Protein AF-A0A0F3ISI1-F1 (afdb_monomer_lite)

Sequence (123 aa):
MPPSIPIASLTAWTDTALPQLGANTTLAVVATDAPLTKADAQRLAIMAQDGLARAIRPVHTPFDGDSVFALSTGDGSGVDPYRLARLGQAAADCVARAVARGVYEAETLGAFPGYKSLQQKDV

Organism: NCBI:txid552518

pLDDT: mean 86.84, std 18.95, range [35.28, 98.88]

Secondary structure (DSSP, 8-state):
------GGGTGGG--S-PPPTT-B--EEEEEE-S---HHHHHHHHHHHHHHHHHHSSS-S-TTB--EEEEEE---SS---HHHHHHHHHHHHHHHHHHHHHHHHHPPPBTTB--HHHHHTS--

InterPro domains:
  IPR005321 Peptidase S58, DmpA [PF03576] (22-113)
  IPR005321 Peptidase S58, DmpA [PTHR36512] (19-111)
  IPR016117 ArgJ-like domain superfamily [SSF56266] (7-116)

Structure (mmCIF, N/CA/C/O backbone):
data_AF-A0A0F3ISI1-F1
#
_entry.id   AF-A0A0F3ISI1-F1
#
loop_
_atom_site.group_PDB
_atom_site.id
_atom_site.type_symbol
_atom_site.label_atom_id
_atom_site.label_alt_id
_atom_site.label_comp_id
_atom_site.label_asym_id
_atom_site.label_entity_id
_atom_site.label_seq_id
_atom_site.pdbx_PDB_ins_code
_atom_site.Cartn_x
_atom_site.Cartn_y
_atom_site.Cartn_z
_atom_site.occupancy
_atom_site.B_iso_or_equiv
_atom_site.auth_seq_id
_atom_site.auth_comp_id
_atom_site.auth_asym_id
_atom_site.auth_atom_id
_atom_site.pdbx_PDB_model_num
ATOM 1 N N . MET A 1 1 ? -28.184 16.620 1.675 1.00 38.72 1 MET A N 1
ATOM 2 C CA . MET A 1 1 ? -27.061 16.941 2.580 1.00 38.72 1 MET A CA 1
ATOM 3 C C . MET A 1 1 ? -27.030 15.844 3.631 1.00 38.72 1 MET A C 1
ATOM 5 O O . MET A 1 1 ? -28.073 15.652 4.248 1.00 38.72 1 MET A O 1
ATOM 9 N N . PRO A 1 2 ? -25.954 15.047 3.766 1.00 35.28 2 PRO A N 1
ATOM 10 C CA . PRO A 1 2 ? -25.902 14.067 4.846 1.00 35.28 2 PRO A CA 1
ATOM 11 C C . PRO A 1 2 ? -25.989 14.807 6.193 1.00 35.28 2 PRO A C 1
ATOM 13 O O . PRO A 1 2 ? -25.493 15.935 6.287 1.00 35.28 2 PRO A O 1
ATOM 16 N N . PRO A 1 3 ? -26.663 14.233 7.202 1.00 38.50 3 PRO A N 1
ATOM 17 C CA . PRO A 1 3 ? -26.844 14.889 8.490 1.00 38.50 3 PRO A CA 1
ATOM 18 C C . PRO A 1 3 ? -25.488 15.158 9.154 1.00 38.50 3 PRO A C 1
ATOM 20 O O . PRO A 1 3 ? -24.583 14.324 9.122 1.00 38.50 3 PRO A O 1
ATOM 23 N N . SER A 1 4 ? -25.346 16.340 9.751 1.00 46.03 4 SER A N 1
ATOM 24 C CA . SER A 1 4 ? -24.173 16.724 10.533 1.00 46.03 4 SER A CA 1
ATOM 25 C C . SER A 1 4 ? -24.110 15.887 11.812 1.00 46.03 4 SER A C 1
ATOM 27 O O . SER A 1 4 ? -24.959 16.045 12.688 1.00 46.03 4 SER A O 1
ATOM 29 N N . ILE A 1 5 ? -23.109 15.013 11.930 1.00 46.91 5 ILE A N 1
ATOM 30 C CA . ILE A 1 5 ? -22.819 14.308 13.183 1.00 46.91 5 ILE A CA 1
ATOM 31 C C . ILE A 1 5 ? -22.243 15.335 14.178 1.00 46.91 5 ILE A C 1
ATOM 33 O O . ILE A 1 5 ? -21.245 15.984 13.854 1.00 46.91 5 ILE A O 1
ATOM 37 N N . PRO A 1 6 ? -22.835 15.519 15.373 1.00 47.25 6 PRO A N 1
ATOM 38 C CA . PRO A 1 6 ? -22.293 16.418 16.389 1.00 47.25 6 PRO A CA 1
ATOM 39 C C . PRO A 1 6 ? -20.910 15.949 16.861 1.00 47.25 6 PRO A C 1
ATOM 41 O O . PRO A 1 6 ? -20.728 14.767 17.144 1.00 47.25 6 PRO A O 1
ATOM 44 N N . ILE A 1 7 ? -19.955 16.871 17.027 1.00 51.50 7 ILE A N 1
ATOM 45 C CA . ILE A 1 7 ? -18.589 16.582 17.521 1.00 51.50 7 ILE A CA 1
ATOM 46 C C . ILE A 1 7 ? -18.597 15.815 18.859 1.00 51.50 7 ILE A C 1
ATOM 48 O O . ILE A 1 7 ? -17.741 14.967 19.085 1.00 51.50 7 ILE A O 1
ATOM 52 N N . ALA A 1 8 ? -19.608 16.027 19.706 1.00 48.75 8 ALA A N 1
ATOM 53 C CA . ALA A 1 8 ? -19.791 15.301 20.967 1.00 48.75 8 ALA A CA 1
ATOM 54 C C . ALA A 1 8 ? -20.041 13.782 20.802 1.00 48.75 8 ALA A C 1
ATOM 56 O O . ALA A 1 8 ? -19.902 13.023 21.753 1.00 48.75 8 ALA A O 1
ATOM 57 N N . SER A 1 9 ? -20.390 13.309 19.602 1.00 46.81 9 SER A N 1
ATOM 58 C CA . SER A 1 9 ? -20.507 11.875 19.302 1.00 46.81 9 SER A CA 1
ATOM 59 C C . SER A 1 9 ? -19.146 11.189 19.120 1.00 46.81 9 SER A C 1
ATOM 61 O O . SER A 1 9 ? -19.081 9.962 19.183 1.00 46.81 9 SER A O 1
ATOM 63 N N . LEU A 1 10 ? -18.067 11.946 18.880 1.00 44.91 10 LEU A N 1
ATOM 64 C CA . LEU A 1 10 ? -16.716 11.399 18.695 1.00 44.91 10 LEU A CA 1
ATOM 65 C C . LEU A 1 10 ? -16.057 11.036 20.030 1.00 44.91 10 LEU A C 1
ATOM 67 O O . LEU A 1 10 ? -15.246 10.119 20.078 1.00 44.91 10 LEU A O 1
ATOM 71 N N . THR A 1 11 ? -16.446 11.691 21.126 1.00 47.53 11 THR A N 1
ATOM 72 C CA . THR A 1 11 ? -15.907 11.420 22.469 1.00 47.53 11 THR A CA 1
ATOM 73 C C . THR A 1 11 ? -16.360 10.084 23.060 1.00 47.53 11 THR A C 1
ATOM 75 O O . THR A 1 11 ? -15.721 9.565 23.967 1.00 47.53 11 THR A O 1
ATOM 78 N N . ALA A 1 12 ? -17.421 9.470 22.529 1.00 46.09 12 ALA A N 1
ATOM 79 C CA . ALA A 1 12 ? -17.832 8.125 22.944 1.00 46.09 12 ALA A CA 1
ATOM 80 C C . ALA A 1 12 ? -16.814 7.032 22.545 1.00 46.09 12 ALA A C 1
ATOM 82 O O . ALA A 1 12 ? -16.868 5.927 23.071 1.00 46.09 12 ALA A O 1
ATOM 83 N N . TRP A 1 13 ? -15.880 7.347 21.638 1.00 48.12 13 TRP A N 1
ATOM 84 C CA . TRP A 1 13 ? -14.816 6.452 21.169 1.00 48.12 13 TRP A CA 1
ATOM 85 C C . TRP A 1 13 ? -13.454 6.771 21.809 1.00 48.12 13 TRP A C 1
ATOM 87 O O . TRP A 1 13 ? -12.479 6.081 21.537 1.00 48.12 13 TRP A O 1
ATOM 97 N N . THR A 1 14 ? -13.364 7.815 22.644 1.00 47.19 14 THR A N 1
ATOM 98 C CA . THR A 1 14 ? -12.099 8.324 23.205 1.00 47.19 14 THR A CA 1
ATOM 99 C C . THR A 1 14 ? -11.841 7.884 24.646 1.00 47.19 14 THR A C 1
ATOM 101 O O . THR A 1 14 ? -11.073 8.537 25.344 1.00 47.19 14 THR A O 1
ATOM 104 N N . ASP A 1 15 ? -12.455 6.793 25.113 1.00 47.25 15 ASP A N 1
ATOM 105 C CA . ASP A 1 15 ? -12.071 6.185 26.403 1.00 47.25 15 ASP A CA 1
ATOM 106 C C . ASP A 1 15 ? -10.716 5.444 26.313 1.00 47.25 15 ASP A C 1
ATOM 108 O O . ASP A 1 15 ? -10.160 4.950 27.290 1.00 47.25 15 ASP A O 1
ATOM 112 N N . THR A 1 16 ? -10.132 5.394 25.114 1.00 55.16 16 THR A N 1
ATOM 113 C CA . THR A 1 16 ? -8.722 5.076 24.895 1.00 55.16 16 THR A CA 1
ATOM 114 C C . THR A 1 16 ? -7.860 6.320 25.102 1.00 55.16 16 THR A C 1
ATOM 116 O O . THR A 1 16 ? -8.174 7.388 24.575 1.00 55.16 16 THR A O 1
ATOM 119 N N . ALA A 1 17 ? -6.752 6.164 25.833 1.00 59.72 17 ALA A N 1
ATOM 120 C CA . ALA A 1 17 ? -5.732 7.194 26.036 1.00 59.72 17 ALA A CA 1
ATOM 121 C C . ALA A 1 17 ? -5.395 7.956 24.739 1.00 59.72 17 ALA A C 1
ATOM 123 O O . ALA A 1 17 ? -5.423 7.379 23.650 1.00 59.72 17 ALA A O 1
ATOM 124 N N . LE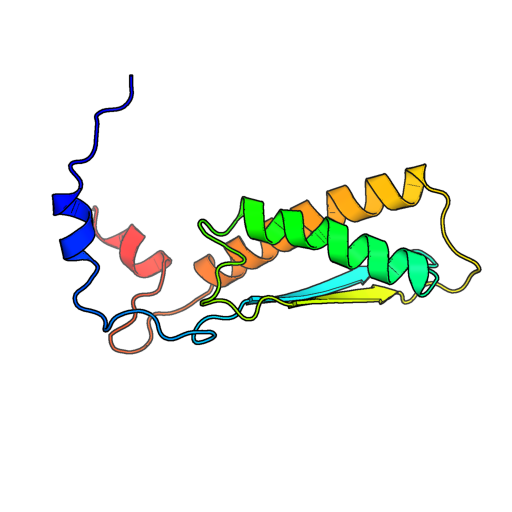U A 1 18 ? -5.057 9.249 24.864 1.00 65.38 18 LEU A N 1
ATOM 125 C CA . LEU A 1 18 ? -4.657 10.077 23.722 1.00 65.38 18 LEU A CA 1
ATOM 126 C C . LEU A 1 18 ? -3.585 9.352 22.888 1.00 65.38 18 LEU A C 1
ATOM 128 O O . LEU A 1 18 ? -2.632 8.828 23.472 1.00 65.38 18 LEU A O 1
ATOM 132 N N . PRO A 1 19 ? -3.717 9.323 21.549 1.00 68.31 19 PRO A N 1
ATOM 133 C CA . PRO A 1 19 ? -2.770 8.620 20.699 1.00 68.31 19 PRO A CA 1
ATOM 134 C C . PRO A 1 19 ? -1.364 9.191 20.901 1.00 68.31 19 PRO A C 1
ATOM 136 O O . PRO A 1 19 ? -1.138 10.399 20.812 1.00 68.31 19 PRO A O 1
ATOM 139 N N . GLN A 1 20 ? -0.417 8.309 21.208 1.00 79.44 20 GLN A N 1
ATOM 140 C CA . GLN A 1 20 ? 0.988 8.664 21.361 1.00 79.44 20 GLN A CA 1
ATOM 141 C C . GLN A 1 20 ? 1.649 8.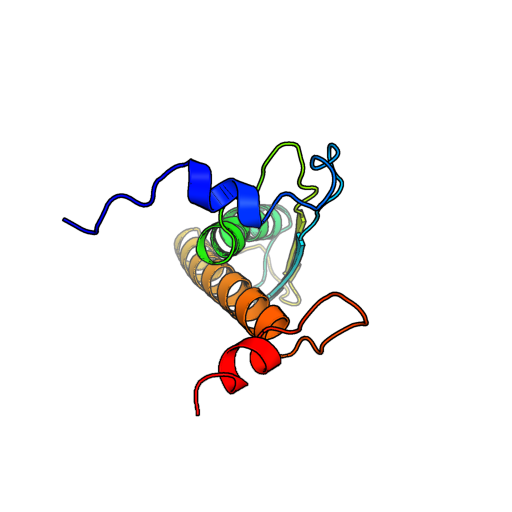757 19.978 1.00 79.44 20 GLN A C 1
ATOM 143 O O . GLN A 1 20 ? 1.291 8.020 19.059 1.00 79.44 20 GLN A O 1
ATOM 148 N N . LEU A 1 21 ? 2.598 9.687 19.810 1.00 79.44 21 LEU A N 1
ATOM 149 C CA . LEU A 1 21 ? 3.347 9.840 18.555 1.00 79.44 21 LEU A CA 1
ATOM 150 C C . LEU A 1 21 ? 3.961 8.497 18.133 1.00 79.44 21 LEU A C 1
ATOM 152 O O . LEU A 1 21 ? 4.604 7.834 18.945 1.00 79.44 21 LEU A O 1
ATOM 156 N N . GLY A 1 22 ? 3.749 8.114 16.873 1.00 79.94 22 GLY A N 1
ATOM 157 C CA . GLY A 1 22 ? 4.214 6.847 16.302 1.00 79.94 22 GLY A CA 1
ATOM 158 C C . GLY A 1 22 ? 3.650 5.564 16.932 1.00 79.94 22 GLY A C 1
ATOM 159 O O . GLY A 1 22 ? 4.252 4.509 16.749 1.00 79.94 22 GLY A O 1
ATOM 160 N N . ALA A 1 23 ? 2.552 5.616 17.694 1.00 86.62 23 ALA A N 1
ATOM 161 C CA . ALA A 1 23 ? 1.986 4.423 18.338 1.00 86.62 23 ALA A CA 1
ATOM 162 C C . ALA A 1 23 ? 1.179 3.520 17.391 1.00 86.62 23 ALA A C 1
ATOM 164 O O . ALA A 1 23 ? 0.956 2.352 17.704 1.00 86.62 23 ALA A O 1
ATOM 165 N N . ASN A 1 24 ? 0.758 4.042 16.239 1.00 91.19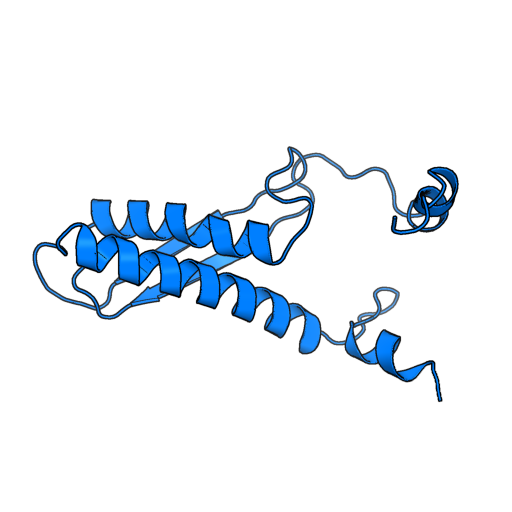 24 ASN A N 1
ATOM 166 C CA . ASN A 1 24 ? 0.075 3.283 15.199 1.00 91.19 24 ASN A CA 1
ATOM 167 C C . ASN A 1 24 ? 1.031 3.044 14.029 1.00 91.19 24 ASN A C 1
ATOM 169 O O . ASN A 1 24 ? 1.978 3.800 13.814 1.00 91.19 24 ASN A O 1
ATOM 173 N N . THR A 1 25 ? 0.833 1.976 13.261 1.00 93.62 25 THR A N 1
ATOM 174 C CA . THR A 1 25 ? 1.663 1.684 12.085 1.00 93.62 25 THR A CA 1
ATOM 175 C C . THR A 1 25 ? 0.934 0.737 11.145 1.00 93.62 25 THR A C 1
ATOM 177 O O . THR A 1 25 ? 0.488 -0.328 11.573 1.00 93.62 25 THR A O 1
ATOM 180 N N . THR A 1 26 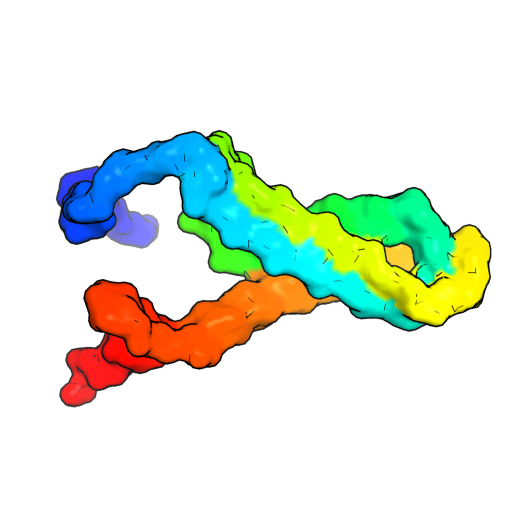? 0.909 1.065 9.852 1.00 97.00 26 THR A N 1
ATOM 181 C CA . THR A 1 26 ? 0.607 0.094 8.796 1.00 97.00 26 THR A CA 1
ATOM 182 C C . THR A 1 26 ? 1.864 -0.241 7.999 1.00 97.00 26 THR A C 1
ATOM 184 O O . THR A 1 26 ? 2.460 0.619 7.351 1.00 97.00 26 THR A O 1
ATOM 187 N N . LEU A 1 27 ? 2.260 -1.516 8.012 1.00 97.88 27 LEU A N 1
ATOM 188 C CA . LEU A 1 27 ? 3.323 -2.038 7.153 1.00 97.88 27 LEU A CA 1
ATOM 189 C C . LEU A 1 27 ? 2.700 -2.763 5.964 1.00 97.88 27 LEU A C 1
ATOM 191 O O . LEU A 1 27 ? 1.868 -3.653 6.146 1.00 97.88 27 LEU A O 1
ATOM 195 N N . ALA A 1 28 ? 3.126 -2.419 4.753 1.00 98.44 28 ALA A N 1
ATOM 196 C CA . ALA A 1 28 ? 2.672 -3.089 3.544 1.00 98.44 28 ALA A CA 1
ATOM 197 C C . ALA A 1 28 ? 3.833 -3.476 2.631 1.00 98.44 28 ALA A C 1
ATOM 199 O O . ALA A 1 28 ? 4.891 -2.845 2.593 1.00 98.44 28 ALA A O 1
ATOM 200 N N . VAL A 1 29 ? 3.596 -4.529 1.858 1.00 98.69 29 VAL A N 1
ATOM 201 C CA . VAL A 1 29 ? 4.522 -5.038 0.856 1.00 98.69 29 VAL A CA 1
ATOM 202 C C . VAL A 1 29 ? 3.757 -5.249 -0.443 1.00 98.69 29 VAL A C 1
ATOM 204 O O . VAL A 1 29 ? 2.709 -5.893 -0.449 1.00 98.69 29 VAL A O 1
ATOM 207 N N . VAL A 1 30 ? 4.290 -4.730 -1.546 1.00 98.50 30 VAL A N 1
ATOM 208 C CA . VAL A 1 30 ? 3.805 -4.997 -2.903 1.00 98.50 30 VAL A CA 1
ATOM 209 C C . VAL A 1 30 ? 4.883 -5.760 -3.657 1.00 98.50 30 VAL A C 1
ATOM 211 O O . VAL A 1 30 ? 6.033 -5.332 -3.696 1.00 98.50 30 VAL A O 1
ATOM 214 N N . ALA A 1 31 ? 4.516 -6.878 -4.276 1.00 98.31 31 ALA A N 1
ATOM 215 C CA . ALA A 1 31 ? 5.423 -7.683 -5.086 1.00 98.31 31 ALA A CA 1
ATOM 216 C C . ALA A 1 31 ? 4.914 -7.787 -6.528 1.00 98.31 31 ALA A C 1
ATOM 218 O O . ALA A 1 31 ? 3.709 -7.878 -6.760 1.00 98.31 31 ALA A O 1
ATOM 219 N N . THR A 1 32 ? 5.830 -7.785 -7.494 1.00 98.44 32 THR A N 1
ATOM 220 C CA . THR A 1 32 ? 5.525 -7.984 -8.917 1.00 98.44 32 THR A CA 1
ATOM 221 C C . THR A 1 32 ? 6.629 -8.781 -9.616 1.00 98.44 32 THR A C 1
ATOM 223 O O . THR A 1 32 ? 7.753 -8.896 -9.129 1.00 98.44 32 THR A O 1
ATOM 226 N N . ASP A 1 33 ? 6.295 -9.365 -10.756 1.00 98.00 33 ASP A N 1
ATOM 227 C CA . ASP A 1 33 ? 7.197 -10.000 -11.716 1.00 98.00 33 ASP A CA 1
ATOM 228 C C . ASP A 1 33 ? 7.622 -9.049 -12.850 1.00 98.00 33 ASP A C 1
ATOM 230 O O . ASP A 1 33 ? 8.438 -9.417 -13.693 1.00 98.00 33 ASP A O 1
ATOM 234 N N . ALA A 1 34 ? 7.115 -7.811 -12.874 1.00 98.12 34 ALA A N 1
ATOM 235 C CA . ALA A 1 34 ? 7.603 -6.788 -13.790 1.00 98.12 34 ALA A CA 1
ATOM 236 C C . ALA A 1 34 ? 9.085 -6.482 -13.501 1.00 98.12 34 ALA A C 1
ATOM 238 O O . ALA A 1 34 ? 9.439 -6.359 -12.333 1.00 98.12 34 ALA A O 1
ATOM 239 N N . PRO A 1 35 ? 9.949 -6.305 -14.517 1.00 97.94 35 PRO A N 1
ATOM 240 C CA . PRO A 1 35 ? 11.388 -6.128 -14.322 1.00 97.94 35 PRO A CA 1
ATOM 241 C C . PRO A 1 35 ? 11.724 -4.705 -13.861 1.00 97.94 35 PRO A C 1
ATOM 243 O O . PRO A 1 35 ? 12.139 -3.860 -14.652 1.00 97.94 35 PRO A O 1
ATOM 246 N N . LEU A 1 36 ? 11.489 -4.413 -12.581 1.00 98.38 36 LEU A N 1
ATOM 247 C CA . LEU A 1 36 ? 11.679 -3.080 -12.012 1.00 98.38 36 LEU A CA 1
ATOM 248 C C . LEU A 1 36 ? 13.143 -2.814 -11.658 1.00 98.38 36 LEU A C 1
ATOM 250 O O . LEU A 1 36 ? 13.788 -3.613 -10.979 1.00 98.38 36 LEU A O 1
ATOM 254 N N . THR A 1 37 ? 13.636 -1.624 -12.003 1.00 98.25 37 THR A N 1
ATOM 255 C CA . THR A 1 37 ? 14.845 -1.091 -11.361 1.00 98.25 37 THR A CA 1
ATOM 256 C C . THR A 1 37 ? 14.558 -0.684 -9.910 1.00 98.25 37 THR A C 1
ATOM 258 O O . THR A 1 37 ? 13.406 -0.568 -9.487 1.00 98.25 37 THR A O 1
ATOM 261 N N . LYS A 1 38 ? 15.606 -0.370 -9.133 1.00 97.31 38 LYS A N 1
ATOM 262 C CA . LYS A 1 38 ? 15.444 0.206 -7.783 1.00 97.31 38 LYS A CA 1
ATOM 263 C C . LYS A 1 38 ? 14.617 1.498 -7.791 1.00 97.31 38 LYS A C 1
ATOM 265 O O . LYS A 1 38 ? 13.824 1.712 -6.880 1.00 97.31 38 LYS A O 1
ATOM 270 N N . ALA A 1 39 ? 14.793 2.335 -8.816 1.00 97.88 39 ALA A N 1
ATOM 271 C CA . ALA A 1 39 ? 14.047 3.581 -8.959 1.00 97.88 39 ALA A CA 1
ATOM 272 C C . ALA A 1 39 ? 12.565 3.316 -9.271 1.00 97.88 39 ALA A C 1
ATOM 274 O O . ALA A 1 39 ? 11.693 3.923 -8.648 1.00 97.88 39 ALA A O 1
ATOM 275 N N . ASP A 1 40 ? 12.275 2.362 -10.161 1.00 98.44 40 ASP A N 1
ATOM 276 C CA . ASP A 1 40 ? 10.898 1.961 -10.468 1.00 98.44 40 ASP A CA 1
ATOM 277 C C . ASP A 1 40 ? 10.207 1.368 -9.237 1.00 98.44 40 ASP A C 1
ATOM 279 O O . ASP A 1 40 ? 9.073 1.730 -8.936 1.00 98.44 40 ASP A O 1
ATOM 283 N N . ALA A 1 41 ? 10.899 0.508 -8.481 1.00 98.44 41 ALA A N 1
ATOM 284 C CA . ALA A 1 41 ? 10.380 -0.079 -7.249 1.00 98.44 41 ALA A CA 1
ATOM 285 C C . ALA A 1 41 ? 10.095 0.992 -6.185 1.00 98.44 41 ALA A C 1
ATOM 287 O O . ALA A 1 41 ? 9.020 0.997 -5.588 1.00 98.44 41 ALA A O 1
ATOM 288 N N . GLN A 1 42 ? 11.004 1.954 -5.988 1.00 98.56 42 GLN A N 1
ATOM 289 C CA . GLN A 1 42 ? 10.759 3.080 -5.086 1.00 98.56 42 GLN A CA 1
ATOM 290 C C . GLN A 1 42 ? 9.530 3.885 -5.525 1.00 98.56 42 GLN A C 1
ATOM 292 O O . GLN A 1 42 ? 8.682 4.230 -4.700 1.00 98.56 42 GLN A O 1
ATOM 297 N N . ARG A 1 43 ? 9.395 4.165 -6.827 1.00 98.56 43 ARG A N 1
ATOM 298 C CA . ARG A 1 43 ? 8.242 4.902 -7.347 1.00 98.56 43 ARG A CA 1
ATOM 299 C C . ARG A 1 43 ? 6.941 4.113 -7.201 1.00 98.56 43 ARG A C 1
ATOM 301 O O . ARG A 1 43 ? 5.924 4.705 -6.840 1.00 98.56 43 ARG A O 1
ATOM 308 N N . LEU A 1 44 ? 6.986 2.799 -7.416 1.00 98.75 44 LEU A N 1
ATOM 309 C CA . LEU A 1 44 ? 5.866 1.889 -7.197 1.00 98.75 44 LEU A CA 1
ATOM 310 C C . LEU A 1 44 ? 5.427 1.891 -5.727 1.00 98.75 44 LEU A C 1
ATOM 312 O O . LEU A 1 44 ? 4.235 2.006 -5.464 1.00 98.75 44 LEU A O 1
ATOM 316 N N . ALA A 1 45 ? 6.371 1.826 -4.782 1.00 98.81 45 ALA A N 1
ATOM 317 C CA . ALA A 1 45 ? 6.086 1.891 -3.348 1.00 98.81 45 ALA A CA 1
ATOM 318 C C . ALA A 1 45 ? 5.407 3.213 -2.954 1.00 98.81 45 ALA A C 1
ATOM 320 O O . ALA A 1 45 ? 4.421 3.199 -2.223 1.00 98.81 45 ALA A O 1
ATOM 321 N N . ILE A 1 46 ? 5.881 4.345 -3.493 1.00 98.69 46 ILE A N 1
ATOM 322 C CA . ILE A 1 46 ? 5.244 5.656 -3.284 1.00 98.69 46 ILE A CA 1
ATOM 323 C C . ILE A 1 46 ? 3.801 5.643 -3.797 1.00 98.69 46 ILE A C 1
ATOM 325 O O . ILE A 1 46 ? 2.903 6.081 -3.094 1.00 98.69 46 ILE A O 1
ATOM 329 N N . MET A 1 47 ? 3.564 5.132 -5.006 1.00 98.81 47 MET A N 1
ATOM 330 C CA . MET A 1 47 ? 2.216 5.063 -5.586 1.00 98.81 47 MET A CA 1
ATOM 331 C C . MET A 1 47 ? 1.299 4.100 -4.819 1.00 98.81 47 MET A C 1
ATOM 333 O O . MET A 1 47 ? 0.105 4.344 -4.699 1.00 98.81 47 MET A O 1
ATOM 337 N N . ALA A 1 48 ? 1.846 3.031 -4.245 1.00 98.81 48 ALA A N 1
ATOM 338 C CA . ALA A 1 48 ? 1.090 2.082 -3.438 1.00 98.81 48 ALA A CA 1
ATOM 339 C C . ALA A 1 48 ? 0.608 2.658 -2.088 1.00 98.81 48 ALA A C 1
ATOM 341 O O . ALA A 1 48 ? -0.396 2.169 -1.567 1.00 98.81 48 ALA A O 1
ATOM 342 N N . GLN A 1 49 ? 1.243 3.716 -1.558 1.00 98.62 49 GLN A N 1
ATOM 343 C CA . GLN A 1 49 ? 0.755 4.455 -0.376 1.00 98.62 49 GLN A CA 1
ATOM 344 C C . GLN A 1 49 ? -0.664 5.013 -0.595 1.00 98.62 49 GLN A C 1
ATOM 346 O O . GLN A 1 49 ? -1.464 5.042 0.339 1.00 98.62 49 GLN A O 1
ATOM 351 N N . ASP A 1 50 ? -1.040 5.348 -1.838 1.00 98.62 50 ASP A N 1
ATOM 352 C CA . ASP A 1 50 ? -2.408 5.778 -2.165 1.00 98.62 50 ASP A CA 1
ATOM 353 C C . ASP A 1 50 ? -3.451 4.709 -1.795 1.00 98.62 50 ASP A C 1
ATOM 355 O O . ASP A 1 50 ? -4.599 5.029 -1.492 1.00 98.62 50 ASP A O 1
ATOM 359 N N . GLY A 1 51 ? -3.063 3.430 -1.795 1.00 98.69 51 GLY A N 1
ATOM 360 C CA . GLY A 1 51 ? -3.907 2.333 -1.335 1.00 98.69 51 GLY A CA 1
ATOM 361 C C . GLY A 1 51 ? -4.211 2.398 0.160 1.00 98.69 51 GLY A C 1
ATOM 362 O O . GLY A 1 51 ? -5.348 2.140 0.557 1.00 98.69 51 GLY A O 1
ATOM 363 N N . LEU A 1 52 ? -3.234 2.803 0.979 1.00 98.50 52 LEU A N 1
ATOM 364 C CA . LEU A 1 52 ? -3.453 3.048 2.406 1.00 98.50 52 LEU A CA 1
ATOM 365 C C . LEU A 1 52 ? -4.426 4.213 2.599 1.00 98.50 52 LEU A C 1
ATOM 367 O O . LEU A 1 52 ? -5.407 4.061 3.319 1.00 98.50 52 LEU A O 1
ATOM 371 N N . ALA A 1 53 ? -4.242 5.319 1.873 1.00 98.12 53 ALA A N 1
ATOM 372 C CA . ALA A 1 53 ? -5.146 6.472 1.933 1.00 98.12 53 ALA A CA 1
ATOM 373 C C . ALA A 1 53 ? -6.581 6.174 1.458 1.00 98.12 53 ALA A C 1
ATOM 375 O O . ALA A 1 53 ? -7.530 6.810 1.919 1.00 98.12 53 ALA A O 1
ATOM 376 N N . ARG A 1 54 ? -6.770 5.202 0.555 1.00 98.19 54 ARG A N 1
ATOM 377 C CA . ARG A 1 54 ? -8.104 4.733 0.131 1.00 98.19 54 ARG A CA 1
ATOM 378 C C . ARG A 1 54 ? -8.795 3.867 1.186 1.00 98.19 54 ARG A C 1
ATOM 380 O O . ARG A 1 54 ? -10.023 3.830 1.204 1.00 98.19 54 ARG A O 1
ATOM 387 N N . ALA A 1 55 ? -8.036 3.159 2.022 1.00 97.94 55 ALA A N 1
ATOM 388 C CA . ALA A 1 55 ? -8.571 2.187 2.976 1.00 97.94 55 ALA A CA 1
ATOM 389 C C . ALA A 1 55 ? -8.606 2.682 4.433 1.00 97.94 55 ALA A C 1
ATOM 391 O O . ALA A 1 55 ? -9.421 2.197 5.214 1.00 97.94 55 ALA A O 1
ATOM 392 N N . ILE A 1 56 ? -7.749 3.637 4.802 1.00 97.25 56 ILE A N 1
ATOM 393 C CA . ILE A 1 56 ? -7.556 4.121 6.173 1.00 97.25 56 ILE A CA 1
ATOM 394 C C . ILE A 1 56 ? -7.736 5.642 6.193 1.00 97.25 56 ILE A C 1
ATOM 396 O O . ILE A 1 56 ? -7.155 6.362 5.381 1.00 97.25 56 ILE A O 1
ATOM 400 N N . ARG A 1 57 ? -8.559 6.148 7.122 1.00 95.25 57 ARG A N 1
ATOM 401 C CA . ARG A 1 57 ? -8.833 7.585 7.249 1.00 95.25 57 ARG A CA 1
ATOM 402 C C . ARG A 1 57 ? -8.991 8.013 8.720 1.00 95.25 57 ARG A C 1
ATOM 404 O O . ARG A 1 57 ? -9.971 7.598 9.337 1.00 95.25 57 ARG A O 1
ATOM 411 N N . PRO A 1 58 ? -8.132 8.914 9.244 1.00 93.50 58 PRO A N 1
ATOM 412 C CA . PRO A 1 58 ? -6.925 9.456 8.603 1.00 93.50 58 PRO A CA 1
ATOM 413 C C . PRO A 1 58 ? -5.786 8.419 8.532 1.00 93.50 58 PRO A C 1
ATOM 415 O O . PRO A 1 58 ? -5.814 7.434 9.258 1.00 93.50 58 PRO A O 1
ATOM 418 N N . VAL A 1 59 ? -4.801 8.658 7.664 1.00 96.38 59 VAL A N 1
ATOM 419 C CA . VAL A 1 59 ? -3.551 7.883 7.534 1.00 96.38 59 VAL A CA 1
ATOM 420 C C . VAL A 1 59 ? -2.375 8.858 7.407 1.00 96.38 59 VAL A C 1
ATOM 422 O O . VAL A 1 59 ? -2.610 10.031 7.098 1.00 96.38 59 VAL A O 1
ATOM 425 N N . HIS A 1 60 ? -1.134 8.405 7.616 1.00 94.44 60 HIS A N 1
ATOM 426 C CA . HIS A 1 60 ? 0.078 9.239 7.542 1.00 94.44 60 HIS A CA 1
ATOM 427 C C . HIS A 1 60 ? 0.081 10.425 8.516 1.00 94.44 60 HIS A C 1
ATOM 429 O O . HIS A 1 60 ? 0.644 11.487 8.235 1.00 94.44 60 HIS A O 1
ATOM 435 N N . THR A 1 61 ? -0.581 10.275 9.660 1.00 94.38 61 THR A N 1
ATOM 436 C CA . THR A 1 61 ? -0.550 11.288 10.712 1.00 94.38 61 THR A CA 1
ATOM 437 C C . THR A 1 61 ? 0.782 11.226 11.469 1.00 94.38 61 THR A C 1
ATOM 439 O O . THR A 1 61 ? 1.500 10.231 11.386 1.00 94.38 61 THR A O 1
ATOM 442 N N . PRO A 1 62 ? 1.120 12.236 12.292 1.00 92.50 62 PRO A N 1
ATOM 443 C CA . PRO A 1 62 ? 2.275 12.152 13.195 1.00 92.50 62 PRO A CA 1
ATOM 444 C C . PRO A 1 62 ? 2.220 10.986 14.202 1.00 92.50 62 PRO A C 1
ATOM 446 O O . PRO A 1 62 ? 3.198 10.717 14.900 1.00 92.50 62 PRO A O 1
ATOM 449 N N . PHE A 1 63 ? 1.073 10.315 14.316 1.00 91.81 63 PHE A N 1
ATOM 450 C CA . PHE A 1 63 ? 0.865 9.159 15.181 1.00 91.81 63 PHE A CA 1
ATOM 451 C C . PHE A 1 63 ? 1.122 7.826 14.459 1.00 91.81 63 PHE A C 1
ATOM 453 O O . PHE A 1 63 ? 1.107 6.787 15.118 1.00 91.81 63 PHE A O 1
ATOM 460 N N . ASP A 1 64 ? 1.398 7.862 13.150 1.00 93.12 64 ASP A N 1
ATOM 461 C CA . ASP A 1 64 ? 1.541 6.689 12.289 1.00 93.12 64 ASP A CA 1
ATOM 462 C C . ASP A 1 64 ? 2.988 6.492 11.802 1.00 93.12 64 ASP A C 1
ATOM 464 O O . ASP A 1 64 ? 3.656 7.424 11.354 1.00 93.12 64 ASP A O 1
ATOM 468 N N . GLY A 1 65 ? 3.461 5.246 11.847 1.00 95.00 65 GLY A N 1
ATOM 469 C CA . GLY A 1 65 ? 4.747 4.793 11.302 1.00 95.00 65 GLY A CA 1
ATOM 470 C C . GLY A 1 65 ? 4.646 4.123 9.925 1.00 95.00 65 GLY A C 1
ATOM 471 O O . GLY A 1 65 ? 5.387 3.179 9.651 1.00 95.00 65 GLY A O 1
ATOM 472 N N . ASP A 1 66 ? 3.699 4.539 9.077 1.00 97.12 66 ASP A N 1
ATOM 473 C CA . ASP A 1 66 ? 3.341 3.814 7.849 1.00 97.12 66 ASP A CA 1
ATOM 474 C C . ASP A 1 66 ? 4.518 3.621 6.883 1.00 97.12 66 ASP A C 1
ATOM 476 O O . ASP A 1 66 ? 5.240 4.561 6.544 1.00 97.12 66 ASP A O 1
ATOM 480 N N . SER A 1 67 ? 4.697 2.395 6.389 1.00 97.44 67 SER A N 1
ATOM 481 C CA . SER A 1 67 ? 5.781 2.054 5.461 1.00 97.44 67 SER A CA 1
ATOM 482 C C . SER A 1 67 ? 5.340 1.033 4.420 1.00 97.44 67 SER A C 1
ATOM 484 O O . SER A 1 67 ? 4.779 -0.014 4.748 1.00 97.44 67 SER A O 1
ATOM 486 N N . VAL A 1 68 ? 5.649 1.318 3.152 1.00 98.62 68 VAL A N 1
ATOM 487 C CA . VAL A 1 68 ? 5.378 0.433 2.014 1.00 98.62 68 VAL A CA 1
ATOM 488 C C . VAL A 1 68 ? 6.693 0.023 1.359 1.00 98.62 68 VAL A C 1
ATOM 490 O O . VAL A 1 68 ? 7.491 0.874 0.970 1.00 98.62 68 VAL A O 1
ATOM 493 N N . PHE A 1 69 ? 6.893 -1.281 1.186 1.00 98.62 69 PHE A N 1
ATOM 494 C CA . PHE A 1 69 ? 8.027 -1.851 0.460 1.00 98.62 69 PHE A CA 1
ATOM 495 C C . PHE A 1 69 ? 7.566 -2.425 -0.880 1.00 98.62 69 PHE A C 1
ATOM 497 O O . PHE A 1 69 ? 6.525 -3.076 -0.955 1.00 98.62 69 PHE A O 1
ATOM 504 N N . ALA A 1 70 ? 8.353 -2.221 -1.935 1.00 98.56 70 ALA A N 1
ATOM 505 C CA . ALA A 1 70 ? 8.111 -2.826 -3.242 1.00 98.56 70 ALA A CA 1
ATOM 506 C C . ALA A 1 70 ? 9.212 -3.836 -3.581 1.00 98.56 70 ALA A C 1
ATOM 508 O O . ALA A 1 70 ? 10.398 -3.540 -3.425 1.00 98.56 70 ALA A O 1
ATOM 509 N N . LEU A 1 71 ? 8.816 -5.013 -4.067 1.00 97.50 71 LEU A N 1
ATOM 510 C CA . LEU A 1 71 ? 9.709 -6.074 -4.519 1.00 97.50 71 LEU A CA 1
ATOM 511 C C . LEU A 1 71 ? 9.414 -6.443 -5.971 1.00 97.50 71 LEU A C 1
ATOM 513 O O . LEU A 1 71 ? 8.263 -6.483 -6.404 1.00 97.50 71 LEU A O 1
ATOM 517 N N . SER A 1 72 ? 10.479 -6.755 -6.700 1.00 98.12 72 SER A N 1
ATOM 518 C CA . SER A 1 72 ? 10.428 -7.274 -8.060 1.00 98.12 72 SER A CA 1
ATOM 519 C C . SER A 1 72 ? 11.142 -8.616 -8.115 1.00 98.12 72 SER A C 1
ATOM 521 O O . SER A 1 72 ? 12.245 -8.749 -7.588 1.00 98.12 72 SER A O 1
ATOM 523 N N . THR A 1 73 ? 10.515 -9.589 -8.766 1.00 97.88 73 THR A N 1
ATOM 524 C CA . THR A 1 73 ? 11.145 -10.863 -9.151 1.00 97.88 73 THR A CA 1
ATOM 525 C C . THR A 1 73 ? 11.552 -10.887 -10.625 1.00 97.88 73 THR A C 1
ATOM 527 O O . THR A 1 73 ? 12.247 -11.808 -11.044 1.00 97.88 73 THR A O 1
ATOM 530 N N . GLY A 1 74 ? 11.140 -9.880 -11.403 1.00 95.38 74 GLY A N 1
ATOM 531 C CA . GLY A 1 74 ? 11.471 -9.763 -12.817 1.00 95.38 74 GLY A CA 1
ATOM 532 C C . GLY A 1 74 ? 12.921 -9.348 -13.041 1.00 95.38 74 GLY A C 1
ATOM 533 O O . GLY A 1 74 ? 13.447 -8.497 -12.322 1.00 95.38 74 GLY A O 1
ATOM 534 N N . ASP A 1 75 ? 13.530 -9.921 -14.076 1.00 92.38 75 ASP A N 1
ATOM 535 C CA . ASP A 1 75 ? 14.877 -9.587 -14.541 1.00 92.38 75 ASP A CA 1
ATO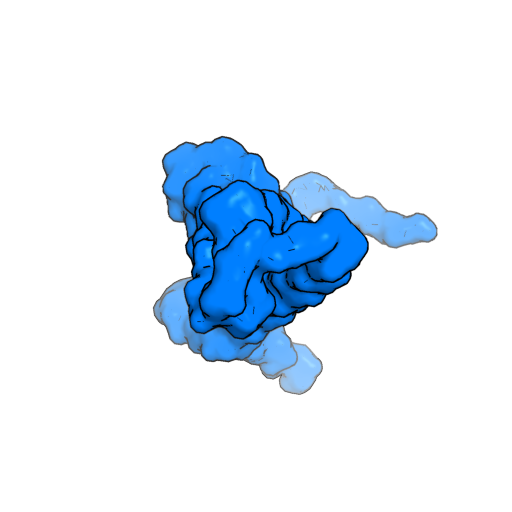M 536 C C . ASP A 1 75 ? 14.812 -8.655 -15.762 1.00 92.38 75 ASP A C 1
ATOM 538 O O . ASP A 1 75 ? 14.048 -8.891 -16.702 1.00 92.38 75 ASP A O 1
ATOM 542 N N . GLY A 1 76 ? 15.581 -7.568 -15.740 1.00 89.06 76 GLY A N 1
ATOM 543 C CA . GLY A 1 76 ? 15.610 -6.571 -16.809 1.00 89.06 76 GLY A CA 1
ATOM 544 C C . GLY A 1 76 ? 15.999 -5.167 -16.342 1.00 89.06 76 GLY A C 1
ATOM 545 O O . GLY A 1 76 ? 16.389 -4.940 -15.199 1.00 89.06 76 GLY A O 1
ATOM 546 N N . SER A 1 77 ? 15.914 -4.201 -17.259 1.00 93.75 77 SER A N 1
ATOM 547 C CA . SER A 1 77 ? 16.449 -2.844 -17.076 1.00 93.75 77 SER A CA 1
ATOM 548 C C . SER A 1 77 ? 15.399 -1.781 -16.727 1.00 93.75 77 SER A C 1
ATOM 550 O O . SER A 1 77 ? 15.655 -0.596 -16.939 1.00 93.75 77 SER A O 1
ATOM 552 N N . GLY A 1 78 ? 14.225 -2.177 -16.231 1.00 96.19 78 GLY A N 1
ATOM 553 C CA . GLY A 1 78 ? 13.130 -1.266 -15.897 1.00 96.19 78 GLY A CA 1
ATOM 554 C C . GLY A 1 78 ? 11.922 -1.360 -16.818 1.00 96.19 78 GLY A C 1
ATOM 555 O O . GLY A 1 78 ? 11.886 -2.109 -17.797 1.00 96.19 78 GLY A O 1
ATOM 556 N N . VAL A 1 79 ? 10.916 -0.554 -16.491 1.00 97.38 79 VAL A N 1
ATOM 557 C CA . VAL A 1 79 ? 9.673 -0.421 -17.255 1.00 97.38 79 VAL A CA 1
ATOM 558 C C . VAL A 1 79 ? 9.503 1.012 -17.746 1.00 97.38 79 VAL A C 1
ATOM 560 O O . VAL A 1 79 ? 9.972 1.959 -17.121 1.00 97.38 79 VAL A O 1
ATOM 563 N N . ASP A 1 80 ? 8.812 1.196 -18.869 1.00 97.88 80 ASP A N 1
ATOM 564 C CA . ASP A 1 80 ? 8.477 2.540 -19.331 1.00 97.88 80 ASP A CA 1
ATOM 565 C C . ASP A 1 80 ? 7.458 3.227 -18.389 1.00 97.88 80 ASP A C 1
ATOM 567 O O . ASP A 1 80 ? 6.723 2.549 -17.656 1.00 97.88 80 ASP A O 1
ATOM 571 N N . PRO A 1 81 ? 7.357 4.571 -18.414 1.00 98.00 81 PRO A N 1
ATOM 572 C CA . PRO A 1 81 ? 6.477 5.311 -17.510 1.00 98.00 81 PRO A CA 1
ATOM 573 C C . PRO A 1 81 ? 4.994 4.921 -17.587 1.00 98.00 81 PRO A C 1
ATOM 575 O O . PRO A 1 81 ? 4.305 4.967 -16.566 1.00 98.00 81 PRO A O 1
ATOM 578 N N . TYR A 1 82 ? 4.485 4.515 -18.757 1.00 98.25 82 TYR A N 1
ATOM 579 C CA . TYR A 1 82 ? 3.083 4.111 -18.895 1.00 98.25 82 TYR A CA 1
ATOM 580 C C . TYR A 1 82 ? 2.829 2.780 -18.193 1.00 98.25 82 TYR A C 1
ATOM 582 O O . TYR A 1 82 ? 1.835 2.628 -17.478 1.00 98.25 82 TYR A O 1
ATOM 590 N N . ARG A 1 83 ? 3.742 1.816 -18.350 1.00 97.94 83 ARG A N 1
ATOM 591 C CA . ARG A 1 83 ? 3.681 0.551 -17.607 1.00 97.94 83 ARG A CA 1
ATOM 592 C C . ARG 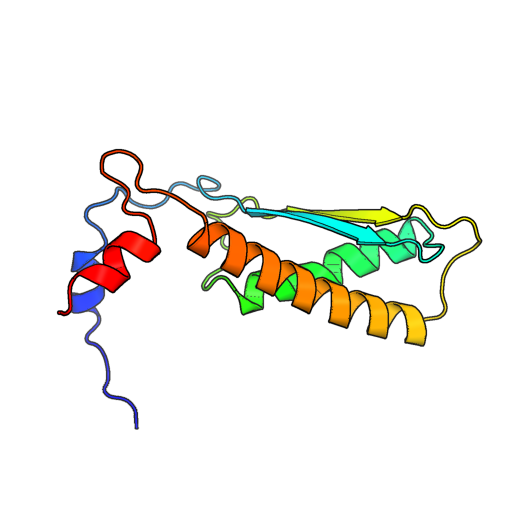A 1 83 ? 3.827 0.771 -16.108 1.00 97.94 83 ARG A C 1
ATOM 594 O O . ARG A 1 83 ? 3.039 0.198 -15.359 1.00 97.94 83 ARG A O 1
ATOM 601 N N . LEU A 1 84 ? 4.753 1.629 -15.674 1.00 98.56 84 LEU A N 1
ATOM 602 C CA . LEU A 1 84 ? 4.930 1.953 -14.256 1.00 98.56 84 LEU A CA 1
ATOM 603 C C . LEU A 1 84 ? 3.657 2.557 -13.648 1.00 98.56 84 LEU A C 1
ATOM 605 O O . LEU A 1 84 ? 3.220 2.120 -12.585 1.00 98.56 84 LEU A O 1
ATOM 609 N N . ALA A 1 85 ? 3.020 3.503 -14.345 1.00 98.56 85 ALA A N 1
ATOM 610 C CA . ALA A 1 85 ? 1.765 4.111 -13.906 1.00 98.56 85 ALA A CA 1
ATOM 611 C C . ALA A 1 85 ? 0.646 3.070 -13.737 1.00 98.56 85 ALA A C 1
ATOM 613 O O . ALA A 1 85 ? -0.025 3.043 -12.704 1.00 98.56 85 ALA A O 1
ATOM 614 N N . ARG A 1 86 ? 0.483 2.162 -14.712 1.00 98.56 86 ARG A N 1
ATOM 615 C CA . ARG A 1 86 ? -0.503 1.071 -14.619 1.00 98.56 86 ARG A CA 1
ATOM 616 C C . ARG A 1 86 ? -0.195 0.113 -13.472 1.00 98.56 86 ARG A C 1
ATOM 618 O O . ARG A 1 86 ? -1.115 -0.276 -12.754 1.00 98.56 86 ARG A O 1
ATOM 625 N N . LEU A 1 87 ? 1.077 -0.245 -13.287 1.00 98.44 87 LEU A N 1
ATOM 626 C CA . LEU A 1 87 ? 1.510 -1.099 -12.182 1.00 98.44 87 LEU A CA 1
ATOM 627 C C . LEU A 1 87 ? 1.197 -0.464 -10.831 1.00 98.44 87 LEU A C 1
ATOM 629 O O . LEU A 1 87 ? 0.670 -1.150 -9.963 1.00 98.44 87 LEU A O 1
ATOM 633 N N . GLY A 1 88 ? 1.451 0.832 -10.638 1.00 98.69 88 GLY A N 1
ATOM 634 C CA . GLY A 1 88 ? 1.154 1.442 -9.343 1.00 98.69 88 GLY A CA 1
ATOM 635 C C . GLY A 1 88 ? -0.306 1.760 -9.090 1.00 98.69 88 GLY A C 1
ATOM 636 O O . GLY A 1 88 ? -0.710 1.707 -7.935 1.00 98.69 88 GLY A O 1
ATOM 637 N N . GLN A 1 89 ? -1.123 1.989 -10.123 1.00 98.69 89 GLN A N 1
ATOM 638 C CA . GLN A 1 89 ? -2.576 1.990 -9.932 1.00 98.69 89 GLN A CA 1
ATOM 639 C C . GLN A 1 89 ? -3.030 0.633 -9.374 1.00 98.69 89 GLN A C 1
ATOM 641 O O . GLN A 1 89 ? -3.717 0.584 -8.355 1.00 98.69 89 GLN A O 1
ATOM 646 N N . ALA A 1 90 ? -2.585 -0.461 -10.003 1.00 98.75 90 ALA A N 1
ATOM 647 C CA . ALA A 1 90 ? -2.892 -1.811 -9.545 1.00 98.75 90 ALA A CA 1
ATOM 648 C C . ALA A 1 90 ? -2.316 -2.093 -8.146 1.00 98.75 90 ALA A C 1
ATOM 650 O O . ALA A 1 90 ? -2.976 -2.740 -7.337 1.00 98.75 90 ALA A O 1
ATOM 651 N N . ALA A 1 91 ? -1.123 -1.580 -7.835 1.00 98.81 91 ALA A N 1
ATOM 652 C CA . ALA A 1 91 ? -0.514 -1.709 -6.515 1.00 98.81 91 ALA A CA 1
ATOM 653 C C . ALA A 1 91 ? -1.329 -0.995 -5.432 1.00 98.81 91 ALA A C 1
ATOM 655 O O . ALA A 1 91 ? -1.588 -1.584 -4.386 1.00 98.81 91 ALA A O 1
ATOM 656 N N . ALA A 1 92 ? -1.781 0.234 -5.688 1.00 98.81 92 ALA A N 1
ATOM 657 C CA . ALA A 1 92 ? -2.636 0.974 -4.765 1.00 98.81 92 ALA A CA 1
ATOM 658 C C . ALA A 1 92 ? -3.972 0.248 -4.527 1.00 98.81 92 ALA A C 1
ATOM 660 O O . ALA A 1 92 ? -4.394 0.085 -3.382 1.00 98.81 92 ALA A O 1
ATOM 661 N N . ASP A 1 93 ? -4.608 -0.266 -5.584 1.00 98.81 93 ASP A N 1
ATOM 662 C CA . ASP A 1 93 ? -5.839 -1.057 -5.455 1.00 98.81 93 ASP A CA 1
ATOM 663 C C . ASP A 1 93 ? -5.598 -2.366 -4.684 1.00 98.81 93 ASP A C 1
ATOM 665 O O . ASP A 1 93 ? -6.421 -2.781 -3.863 1.00 98.81 93 ASP A O 1
ATOM 669 N N . CYS A 1 94 ? -4.450 -3.010 -4.910 1.00 98.75 94 CYS A N 1
ATOM 670 C CA . CYS A 1 94 ? -4.043 -4.214 -4.194 1.00 98.75 94 CYS A CA 1
ATOM 671 C C . CYS A 1 94 ? -3.836 -3.941 -2.701 1.00 98.75 94 CYS A C 1
ATOM 673 O O . CYS A 1 94 ? -4.339 -4.702 -1.876 1.00 98.75 94 CYS A O 1
ATOM 675 N N . VAL A 1 95 ? -3.148 -2.854 -2.343 1.00 98.88 95 VAL A N 1
ATOM 676 C CA . VAL A 1 95 ? -2.933 -2.457 -0.945 1.00 98.88 95 VAL A CA 1
ATOM 677 C C . VAL A 1 95 ? -4.261 -2.142 -0.261 1.00 98.88 95 VAL A C 1
ATOM 679 O O . VAL A 1 95 ? -4.521 -2.673 0.816 1.00 98.88 95 VAL A O 1
ATOM 682 N N . ALA A 1 96 ? -5.146 -1.371 -0.901 1.00 98.81 96 ALA A N 1
ATOM 683 C CA . ALA A 1 96 ? -6.459 -1.060 -0.334 1.00 98.81 96 ALA A CA 1
ATOM 684 C C . ALA A 1 96 ? -7.274 -2.334 -0.044 1.00 98.81 96 ALA A C 1
ATOM 686 O O . ALA A 1 96 ? -7.849 -2.500 1.034 1.00 98.81 96 ALA A O 1
ATOM 687 N N . ARG A 1 97 ? -7.267 -3.285 -0.987 1.00 98.75 97 ARG A N 1
ATOM 688 C CA . ARG A 1 97 ? -7.902 -4.598 -0.811 1.00 98.75 97 ARG A CA 1
ATOM 689 C C . ARG A 1 97 ? -7.241 -5.429 0.286 1.00 98.75 97 ARG A C 1
ATOM 691 O O . ARG A 1 97 ? -7.950 -6.113 1.018 1.00 98.75 97 ARG A O 1
ATOM 698 N N . ALA A 1 98 ? -5.914 -5.397 0.396 1.00 98.81 98 ALA A N 1
ATOM 699 C CA . ALA A 1 98 ? -5.179 -6.129 1.423 1.00 98.81 98 ALA A CA 1
ATOM 700 C C . ALA A 1 98 ? -5.532 -5.625 2.829 1.00 98.81 98 ALA A C 1
ATOM 702 O O . ALA A 1 98 ? -5.792 -6.443 3.707 1.00 98.81 98 ALA A O 1
ATOM 703 N N . VAL A 1 99 ? -5.634 -4.304 3.016 1.00 98.56 99 VAL A N 1
ATOM 704 C CA . VAL A 1 99 ? -6.093 -3.696 4.276 1.00 98.56 99 VAL A CA 1
ATOM 705 C C . VAL A 1 99 ? -7.516 -4.144 4.606 1.00 98.56 99 VAL A C 1
ATOM 707 O O . VAL A 1 99 ? -7.753 -4.678 5.688 1.00 98.56 99 VAL A O 1
ATOM 710 N N . ALA A 1 100 ? -8.455 -4.007 3.661 1.00 97.88 100 ALA A N 1
ATOM 711 C CA . ALA A 1 100 ? -9.842 -4.431 3.866 1.00 97.88 100 ALA A CA 1
ATOM 712 C C . ALA A 1 100 ? -9.943 -5.923 4.221 1.00 97.88 100 ALA A C 1
ATOM 714 O O . ALA A 1 100 ? -10.696 -6.309 5.117 1.00 97.88 100 ALA A O 1
ATOM 715 N N . ARG A 1 101 ? -9.138 -6.765 3.561 1.00 98.25 101 ARG A N 1
ATOM 716 C CA . ARG A 1 101 ? -9.050 -8.189 3.880 1.00 98.25 101 ARG A CA 1
ATOM 717 C C . ARG A 1 101 ? -8.486 -8.423 5.280 1.00 98.25 101 ARG A C 1
ATOM 719 O O . ARG A 1 101 ? -9.050 -9.229 6.005 1.00 98.25 101 ARG A O 1
ATOM 726 N N . GLY A 1 102 ? -7.425 -7.722 5.675 1.00 97.69 102 GLY A N 1
ATOM 727 C CA . GLY A 1 102 ? -6.856 -7.820 7.022 1.00 97.69 102 GLY A CA 1
ATOM 728 C C . GLY A 1 102 ? -7.887 -7.508 8.107 1.00 97.69 102 GLY A C 1
ATOM 729 O O . GLY A 1 102 ? -8.038 -8.280 9.048 1.00 97.69 102 GLY A O 1
ATOM 730 N N . VAL A 1 103 ? -8.666 -6.439 7.925 1.00 96.44 103 VAL A N 1
ATOM 731 C CA . VAL A 1 103 ? -9.764 -6.071 8.834 1.00 96.44 103 VAL A CA 1
ATOM 732 C C . VAL A 1 103 ? -10.854 -7.145 8.875 1.00 96.44 103 VAL A C 1
ATOM 734 O O . VAL A 1 103 ? -11.334 -7.492 9.952 1.00 96.44 103 VAL A O 1
ATOM 737 N N . TYR A 1 104 ? -11.250 -7.683 7.718 1.00 96.31 104 TYR A N 1
ATOM 738 C CA . TYR A 1 104 ? -12.296 -8.705 7.635 1.00 96.31 104 TYR A CA 1
ATOM 739 C C . TYR A 1 104 ? -11.878 -10.044 8.260 1.00 96.31 104 TYR A C 1
ATOM 741 O O . TYR A 1 104 ? -12.694 -10.719 8.888 1.00 96.31 104 TYR A O 1
ATOM 749 N N . GLU A 1 105 ? -10.619 -10.442 8.088 1.00 97.25 105 GLU A N 1
ATOM 750 C CA . GLU A 1 105 ? -10.100 -11.716 8.595 1.00 97.25 105 GLU A CA 1
ATOM 751 C C . GLU A 1 105 ? -9.702 -11.650 10.075 1.00 97.25 105 GLU A C 1
ATOM 753 O O . GLU A 1 105 ? -9.622 -12.695 10.716 1.00 97.25 105 GLU A O 1
ATOM 758 N N . ALA A 1 106 ? -9.499 -10.452 10.635 1.00 95.81 106 ALA A N 1
ATOM 759 C CA . ALA A 1 106 ? -9.178 -10.277 12.046 1.00 95.81 106 ALA A CA 1
ATOM 760 C C . ALA A 1 106 ? -10.268 -10.853 12.968 1.00 95.81 106 ALA A C 1
ATOM 762 O O . ALA A 1 106 ? -11.469 -10.607 12.801 1.00 95.81 106 ALA A O 1
ATOM 763 N N . GLU A 1 107 ? -9.828 -11.596 13.980 1.00 95.06 107 GLU A N 1
ATOM 764 C CA . GLU A 1 107 ? -10.675 -12.128 15.044 1.00 95.06 107 GLU A CA 1
ATOM 765 C C . GLU A 1 107 ? -10.662 -11.203 16.267 1.00 95.06 107 GLU A C 1
ATOM 767 O O . GLU A 1 107 ? -9.754 -10.393 16.453 1.00 95.06 107 GLU A O 1
ATOM 772 N N . THR A 1 108 ? -11.688 -11.319 17.110 1.00 92.50 108 THR A N 1
ATOM 773 C CA . THR A 1 108 ? -11.753 -10.583 18.377 1.00 92.50 108 THR A CA 1
ATOM 774 C C . THR A 1 108 ? -10.629 -11.027 19.309 1.00 92.50 108 THR A C 1
ATOM 776 O O . THR A 1 108 ? -10.493 -12.215 19.597 1.00 92.50 108 THR A O 1
ATOM 779 N N . LEU A 1 109 ? -9.873 -10.065 19.840 1.00 91.94 109 LEU A N 1
ATOM 780 C CA . LEU A 1 109 ? -8.795 -10.301 20.795 1.00 91.94 109 LEU A CA 1
ATOM 781 C C . LEU A 1 109 ? -9.101 -9.596 22.119 1.00 91.94 109 LEU A C 1
ATOM 783 O O . LEU A 1 109 ? -8.886 -8.394 22.267 1.00 91.94 109 LEU A O 1
ATOM 787 N N . GLY A 1 110 ? -9.595 -10.351 23.102 1.00 91.25 110 GLY A N 1
ATOM 788 C CA . GLY A 1 110 ? -9.948 -9.809 24.415 1.00 91.25 110 GLY A CA 1
ATOM 789 C C . GLY A 1 110 ? -10.969 -8.674 24.303 1.00 91.25 110 GLY A C 1
ATOM 790 O O . GLY A 1 110 ? -12.097 -8.894 23.870 1.00 91.25 110 GLY A O 1
ATOM 791 N N . ALA A 1 111 ? -10.563 -7.460 24.683 1.00 86.75 111 ALA A N 1
ATOM 792 C CA . ALA A 1 111 ? -11.400 -6.262 24.613 1.00 86.75 111 ALA A CA 1
ATOM 793 C C . ALA A 1 111 ? -11.484 -5.626 23.208 1.00 86.75 111 ALA A C 1
ATOM 795 O O . ALA A 1 111 ? -12.272 -4.704 23.017 1.00 86.75 111 ALA A O 1
ATOM 796 N N . PHE A 1 112 ? -10.698 -6.091 22.232 1.00 85.88 112 PHE A N 1
ATOM 797 C CA . PHE A 1 112 ? -10.657 -5.533 20.878 1.00 85.88 112 PHE A CA 1
ATOM 798 C C . PHE A 1 112 ? -11.536 -6.362 19.928 1.00 85.88 112 PHE A C 1
ATOM 800 O O . PHE A 1 112 ? -11.133 -7.460 19.534 1.00 85.88 112 PHE A O 1
ATOM 807 N N . PRO A 1 113 ? -12.743 -5.890 19.561 1.00 87.62 113 PRO A N 1
ATOM 808 C CA . PRO A 1 113 ? -13.647 -6.646 18.703 1.00 87.62 113 PRO A CA 1
ATOM 809 C C . PRO A 1 113 ? -13.141 -6.710 17.258 1.00 87.62 113 PRO A C 1
ATOM 811 O O . PRO A 1 113 ? -12.757 -5.698 16.674 1.00 87.62 113 PRO A O 1
ATOM 814 N N . GLY A 1 114 ? -13.208 -7.896 16.652 1.00 90.62 114 GLY A N 1
ATOM 815 C CA . GLY A 1 114 ? -12.984 -8.072 15.218 1.00 90.62 114 GLY A CA 1
ATOM 816 C C . GLY A 1 114 ? -14.182 -7.570 14.409 1.00 90.62 114 GLY A C 1
ATOM 817 O O . GLY A 1 114 ? -15.328 -7.660 14.861 1.00 90.62 114 GLY A O 1
ATOM 818 N N . TYR A 1 115 ? -13.945 -7.090 13.187 1.00 91.69 115 TYR A N 1
ATOM 819 C CA . TYR A 1 115 ? -14.977 -6.468 12.345 1.00 91.69 115 TYR A CA 1
ATOM 820 C C . TYR A 1 115 ? -16.216 -7.356 12.146 1.00 91.69 115 TYR A C 1
ATOM 822 O O . TYR A 1 115 ? -17.346 -6.893 12.303 1.00 91.69 115 TYR A O 1
ATOM 830 N N . LYS A 1 116 ? -16.019 -8.656 11.882 1.00 91.62 116 LYS A N 1
ATOM 831 C CA . LYS A 1 116 ? -17.120 -9.620 11.692 1.00 91.62 116 LYS A CA 1
ATOM 832 C C . LYS A 1 116 ? -18.038 -9.723 12.915 1.00 91.62 116 LYS A C 1
ATOM 834 O O . LYS A 1 116 ? -19.242 -9.885 12.748 1.00 91.62 116 LYS A O 1
ATOM 839 N N . SER A 1 117 ? -17.494 -9.591 14.127 1.00 87.62 117 SER A N 1
ATOM 840 C CA . SER A 1 117 ? -18.280 -9.672 15.369 1.00 87.62 117 SER A CA 1
ATOM 841 C C . SER A 1 117 ? -19.203 -8.467 15.571 1.00 87.62 117 SER A C 1
ATOM 843 O O . SER A 1 117 ? -20.244 -8.585 16.213 1.00 87.62 117 SER A O 1
ATOM 845 N N . LEU A 1 118 ? -18.853 -7.316 14.988 1.00 82.50 118 LEU A N 1
ATOM 846 C CA . LEU A 1 118 ? -19.671 -6.105 15.036 1.00 82.50 118 LEU A CA 1
ATOM 847 C C . LEU A 1 118 ? -20.851 -6.173 14.058 1.00 82.50 118 LEU A C 1
ATOM 849 O O . LEU A 1 118 ? -21.897 -5.604 14.337 1.00 82.50 118 LEU A O 1
ATOM 853 N N . GLN A 1 119 ? -20.703 -6.903 12.947 1.00 72.88 119 GLN A N 1
ATOM 854 C CA . GLN A 1 119 ? -21.734 -7.060 11.911 1.00 72.88 119 GLN A CA 1
ATOM 855 C C . GLN A 1 119 ? -22.826 -8.086 12.273 1.00 72.88 119 GLN A C 1
ATOM 857 O O . GLN A 1 119 ? -23.854 -8.148 11.611 1.00 72.88 119 GLN A O 1
ATOM 862 N N . GLN A 1 120 ? -22.617 -8.913 13.303 1.00 60.78 120 GLN A N 1
ATOM 863 C CA . GLN A 1 120 ? -23.557 -9.972 13.707 1.00 60.78 120 GLN A CA 1
ATOM 864 C C . GLN A 1 120 ? -24.583 -9.527 14.765 1.00 60.78 120 GLN A C 1
ATOM 866 O O . GLN A 1 120 ? -25.400 -10.339 15.185 1.00 60.78 120 GLN A O 1
ATOM 871 N N . LYS A 1 121 ? -24.548 -8.267 15.221 1.00 53.31 121 LYS A N 1
ATOM 872 C CA . LYS A 1 121 ? -25.399 -7.773 16.320 1.00 53.31 121 LYS A CA 1
ATOM 873 C C . LYS A 1 121 ? -26.787 -7.253 15.908 1.00 53.31 121 LYS A C 1
ATOM 875 O O . LYS A 1 121 ? -27.546 -6.892 16.800 1.00 53.31 121 LYS A O 1
ATOM 880 N N . ASP A 1 122 ? -27.134 -7.269 14.621 1.00 46.44 122 ASP A N 1
ATOM 881 C CA . ASP A 1 122 ? -28.376 -6.673 14.093 1.00 46.44 122 ASP A CA 1
ATOM 882 C C . ASP A 1 122 ? -29.387 -7.697 13.514 1.00 46.44 122 ASP A C 1
ATOM 884 O O . ASP A 1 122 ? -30.051 -7.413 12.514 1.00 46.44 122 ASP A O 1
ATOM 888 N N . VAL A 1 123 ? -29.537 -8.884 14.126 1.00 41.12 123 VAL A N 1
ATOM 889 C CA . VAL A 1 123 ? -30.640 -9.832 13.824 1.00 41.12 123 VAL A CA 1
ATOM 890 C C . VAL A 1 123 ? -31.351 -10.277 15.093 1.00 41.12 123 VAL A C 1
ATOM 892 O O . VAL A 1 123 ? -30.646 -10.686 16.043 1.00 41.12 123 VAL A O 1
#

Radius of gyration: 18.43 Å; chains: 1; bounding box: 47×29×46 Å

Foldseek 3Di:
DPDDDDPVVVVVVVPDDDQDFAQAEDEEEAEDQFAADPVLQVLLQVLLVLLVVLQDPPPPDRSYPYGYGYYYPHHDDHDDPVVSVVSSVVSSVVSNVVSVVCQQPDPDDVVRHGPVVVVPPPD